Protein AF-A0AAD7JSH1-F1 (afdb_monomer)

InterPro domains:
  IPR029058 Alpha/Beta hydrolase fold [G3DSA:3.40.50.1820] (1-150)
  IPR029058 Alpha/Beta hydrolase fold [SSF53474] (32-133)

Radius of gyration: 17.48 Å; Cα contacts (8 Å, |Δi|>4): 237; chains: 1; bounding box: 40×37×47 Å

Secondary structure (DSSP, 8-state):
-TTGGGGT-TT---HHHHHHHHHTTSS-HHHHHHHSTT--HHHHHHHHHIIIIIIHHHHTT--------SSTT--S-TTTTHHHHHT-S-TTT--HHHHHHHHHHHHHHHHHHH-TTS-SSTT-PPP-TT--SS-EEEESGGG--STTTSEEEE---TTHHHH--PPP-

Sequence (169 aa):
MQNDGTAFAVGITNLSAFLTATFDGLVTATEVHLLYPGLNDSTIITEIIKDFLFLCPAELWSGGHERLLLFPGAGAWHSSELFEVFGTFNRSTATAAEATLSGTMQTLIANFIKDPMAEPVPNWPKYVLGNTTTTLVMLAYSGNVVASNVVQAVESDPITLLVKVSPPS

Mean predicted aligned error: 10.98 Å

Structure (mmCIF, N/CA/C/O backbone):
data_AF-A0AAD7JSH1-F1
#
_entry.id   AF-A0AAD7JSH1-F1
#
loop_
_atom_site.group_PDB
_atom_site.id
_atom_site.type_symbol
_atom_site.label_atom_id
_atom_site.label_alt_id
_atom_site.label_comp_id
_atom_site.label_asym_id
_atom_site.label_entity_id
_atom_site.label_seq_id
_atom_site.pdbx_PDB_ins_code
_atom_site.Cartn_x
_atom_site.Cartn_y
_atom_site.Cartn_z
_atom_site.occupancy
_atom_site.B_iso_or_equiv
_atom_site.auth_seq_id
_atom_site.auth_comp_id
_atom_site.auth_asym_id
_atom_site.auth_atom_id
_atom_site.pdbx_PDB_model_num
ATOM 1 N N . MET A 1 1 ? 1.546 0.674 1.088 1.00 56.41 1 MET A N 1
ATOM 2 C CA . MET A 1 1 ? 0.518 -0.179 0.455 1.00 56.41 1 MET A CA 1
ATOM 3 C C . MET A 1 1 ? -0.817 0.312 0.996 1.00 56.41 1 MET A C 1
ATOM 5 O O . MET A 1 1 ? -0.848 0.726 2.149 1.00 56.41 1 MET A O 1
ATOM 9 N N . GLN A 1 2 ? -1.879 0.410 0.191 1.00 62.28 2 GLN A N 1
ATOM 10 C CA . GLN A 1 2 ? -3.054 1.200 0.612 1.00 62.28 2 GLN A CA 1
ATOM 11 C C . GLN A 1 2 ? -3.968 0.507 1.635 1.00 62.28 2 GLN A C 1
ATOM 13 O O . GLN A 1 2 ? -4.678 1.205 2.351 1.00 62.28 2 GLN A O 1
ATOM 18 N N . ASN A 1 3 ? -3.980 -0.829 1.726 1.00 68.50 3 ASN A N 1
ATOM 19 C CA . ASN A 1 3 ? -4.974 -1.556 2.526 1.00 68.50 3 ASN A CA 1
ATOM 20 C C . ASN A 1 3 ? -4.370 -2.694 3.375 1.00 68.50 3 ASN A C 1
ATOM 22 O O . ASN A 1 3 ? -5.021 -3.719 3.582 1.00 68.50 3 ASN A O 1
ATOM 26 N N . ASP A 1 4 ? -3.144 -2.530 3.887 1.00 70.81 4 ASP A N 1
ATOM 27 C CA . ASP A 1 4 ? -2.401 -3.592 4.592 1.00 70.81 4 ASP A CA 1
ATOM 28 C C . ASP A 1 4 ? -3.159 -4.250 5.753 1.00 70.81 4 ASP A C 1
ATOM 30 O O . ASP A 1 4 ? -3.096 -5.467 5.919 1.00 70.81 4 ASP A O 1
ATOM 34 N N . GLY A 1 5 ? -3.931 -3.479 6.524 1.00 78.62 5 GLY A N 1
ATOM 35 C CA . GLY A 1 5 ? -4.692 -4.003 7.660 1.00 78.62 5 GLY A CA 1
ATOM 36 C C . GLY A 1 5 ? -5.880 -4.903 7.298 1.00 78.62 5 GLY A C 1
ATOM 37 O O . GLY A 1 5 ? -6.372 -5.633 8.158 1.00 78.62 5 GLY A O 1
ATOM 38 N N . THR A 1 6 ? -6.342 -4.909 6.041 1.00 81.19 6 THR A N 1
ATOM 39 C CA . THR A 1 6 ? -7.557 -5.648 5.631 1.00 81.19 6 THR A CA 1
ATOM 40 C C . THR A 1 6 ? -7.452 -7.157 5.815 1.00 81.19 6 THR A C 1
ATOM 42 O O . THR A 1 6 ? -8.420 -7.783 6.243 1.00 81.19 6 THR A O 1
ATOM 45 N N . ALA A 1 7 ? -6.281 -7.746 5.556 1.00 81.25 7 ALA A N 1
ATOM 46 C CA . ALA A 1 7 ? -6.051 -9.181 5.722 1.00 81.25 7 ALA A CA 1
ATOM 47 C C . ALA A 1 7 ? -6.089 -9.630 7.198 1.00 81.25 7 ALA A C 1
ATOM 49 O O . ALA A 1 7 ? -6.372 -10.791 7.482 1.00 81.25 7 ALA A O 1
ATOM 50 N N . PHE A 1 8 ? -5.838 -8.707 8.132 1.00 85.12 8 PHE A N 1
ATOM 51 C CA . PHE A 1 8 ? -5.728 -8.975 9.569 1.00 85.12 8 PHE A CA 1
ATOM 52 C C . PHE A 1 8 ? -6.993 -8.594 10.356 1.00 85.12 8 PHE A C 1
ATOM 54 O O . PHE A 1 8 ? -7.195 -9.085 11.462 1.00 85.12 8 PHE A O 1
ATOM 61 N N . ALA A 1 9 ? -7.867 -7.761 9.782 1.00 87.19 9 ALA A N 1
ATOM 62 C CA . ALA A 1 9 ? -9.134 -7.341 10.385 1.00 87.19 9 ALA A CA 1
ATOM 63 C C . ALA A 1 9 ? -10.333 -8.254 10.049 1.00 87.19 9 ALA A C 1
ATOM 65 O O . ALA A 1 9 ? -11.467 -7.941 10.416 1.00 87.19 9 ALA A O 1
ATOM 66 N N . VAL A 1 10 ? -10.129 -9.355 9.316 1.00 84.94 10 VAL A N 1
ATOM 67 C CA . VAL A 1 10 ? -11.219 -10.213 8.818 1.00 84.94 10 VAL A CA 1
ATOM 68 C C . VAL A 1 10 ? -12.085 -10.730 9.975 1.00 84.94 10 VAL A C 1
ATOM 70 O O . VAL A 1 10 ? -11.634 -11.499 10.819 1.00 84.94 10 VAL A O 1
ATOM 73 N N . GLY A 1 11 ? -13.356 -10.318 9.994 1.00 87.88 11 GLY A N 1
ATOM 74 C CA . GLY A 1 11 ? -14.327 -10.693 11.028 1.00 87.88 11 GLY A CA 1
ATOM 75 C C . GLY A 1 11 ? -14.259 -9.875 12.326 1.00 87.88 11 GLY A C 1
ATOM 76 O O . GLY A 1 11 ? -15.055 -10.132 13.228 1.00 87.88 11 GLY A O 1
ATOM 77 N N . ILE A 1 12 ? -13.365 -8.886 12.433 1.00 90.75 12 ILE A N 1
ATOM 78 C CA . ILE A 1 12 ? -13.256 -8.006 13.603 1.00 90.75 12 ILE A CA 1
ATOM 79 C C . ILE A 1 12 ? -14.092 -6.742 13.362 1.00 90.75 12 ILE A C 1
ATOM 81 O O . ILE A 1 12 ? -13.783 -5.943 12.483 1.00 90.75 12 ILE A O 1
ATOM 85 N N . THR A 1 13 ? -15.160 -6.552 14.144 1.00 93.56 13 THR A N 1
ATOM 86 C CA . THR A 1 13 ? -16.133 -5.459 13.924 1.00 93.56 13 THR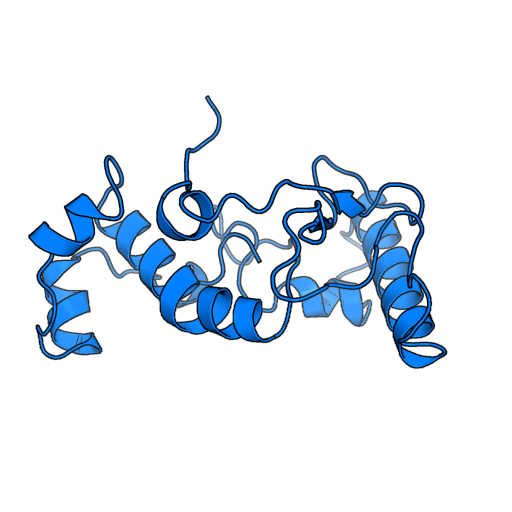 A CA 1
ATOM 87 C C . THR A 1 13 ? -16.400 -4.578 15.147 1.00 93.56 13 THR A C 1
ATOM 89 O O . THR A 1 13 ? -17.257 -3.702 15.083 1.00 93.56 13 THR A O 1
ATOM 92 N N . ASN A 1 14 ? -15.728 -4.823 16.276 1.00 95.25 14 ASN A N 1
ATOM 93 C CA . ASN A 1 14 ? -15.921 -4.097 17.535 1.00 95.25 14 ASN A CA 1
ATOM 94 C C . ASN A 1 14 ? -14.605 -3.423 17.933 1.00 95.25 14 ASN A C 1
ATOM 96 O O . ASN A 1 14 ? -13.668 -4.104 18.361 1.00 95.25 14 ASN A O 1
ATOM 100 N N . LEU A 1 15 ? -14.543 -2.096 17.783 1.00 93.75 15 LEU A N 1
ATOM 101 C CA . LEU A 1 15 ? -13.312 -1.336 17.989 1.00 93.75 15 LEU A CA 1
ATOM 102 C C . LEU A 1 15 ? -12.843 -1.392 19.448 1.00 93.75 15 LEU A C 1
ATOM 104 O O . LEU A 1 15 ? -11.670 -1.648 19.701 1.00 93.75 15 LEU A O 1
ATOM 108 N N . SER A 1 16 ? -13.751 -1.234 20.414 1.00 94.81 16 SER A N 1
ATOM 109 C CA . SER A 1 16 ? -13.410 -1.301 21.843 1.00 94.81 16 SER A CA 1
ATOM 110 C C . SER A 1 16 ? -12.791 -2.648 22.227 1.00 94.81 16 SER A C 1
ATOM 112 O O . SER A 1 16 ? -11.757 -2.682 22.888 1.00 94.81 16 SER A O 1
ATOM 114 N N . ALA A 1 17 ? -13.380 -3.761 21.776 1.00 94.31 17 ALA A N 1
ATOM 115 C CA . ALA A 1 17 ? -12.861 -5.099 22.058 1.00 94.31 17 ALA A CA 1
ATOM 116 C C . ALA A 1 17 ? -11.488 -5.337 21.405 1.00 94.31 17 ALA A C 1
ATOM 118 O O . ALA A 1 17 ? -10.601 -5.912 22.038 1.00 94.31 17 ALA A O 1
ATOM 119 N N . PHE A 1 18 ? -11.294 -4.858 20.171 1.00 94.06 18 PHE A N 1
ATOM 120 C CA . PHE A 1 18 ? -10.006 -4.909 19.479 1.00 94.06 18 PHE A CA 1
ATOM 121 C C . PHE A 1 18 ? -8.919 -4.115 20.221 1.00 94.06 18 PHE A C 1
ATOM 123 O O . PHE A 1 18 ? -7.825 -4.638 20.440 1.00 94.06 18 PHE A O 1
ATOM 130 N N . LEU A 1 19 ? -9.225 -2.890 20.663 1.00 92.88 19 LEU A N 1
ATOM 131 C CA . LEU A 1 19 ? -8.281 -2.034 21.389 1.00 92.88 19 LEU A CA 1
ATOM 132 C C . LEU A 1 19 ? -7.908 -2.612 22.761 1.00 92.88 19 LEU A C 1
ATOM 134 O O . LEU A 1 19 ? -6.733 -2.601 23.125 1.00 92.88 19 LEU A O 1
ATOM 138 N N . THR A 1 20 ? -8.868 -3.178 23.501 1.00 93.88 20 THR A N 1
ATOM 139 C CA . THR A 1 20 ? -8.576 -3.880 24.762 1.00 93.88 20 THR A CA 1
ATOM 140 C C . THR A 1 20 ? -7.701 -5.114 24.536 1.00 93.88 20 THR A C 1
ATOM 142 O O . THR A 1 20 ? -6.733 -5.302 25.262 1.00 93.88 20 THR A O 1
ATOM 145 N N . ALA A 1 21 ? -7.991 -5.937 23.524 1.00 91.75 21 ALA A N 1
ATOM 146 C CA . AL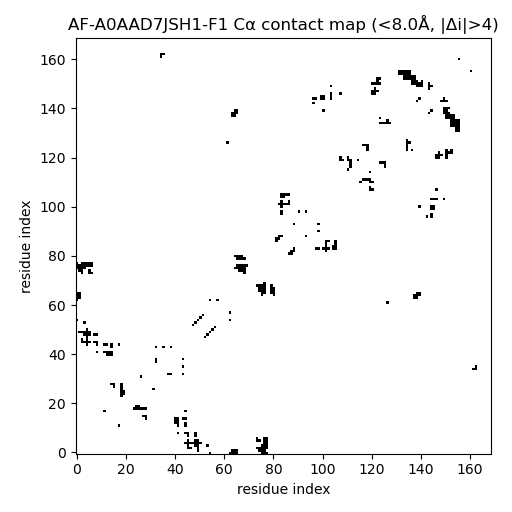A A 1 21 ? -7.222 -7.157 23.265 1.00 91.75 21 ALA A CA 1
ATOM 147 C C . ALA A 1 21 ? -5.803 -6.897 22.721 1.00 91.75 21 ALA A C 1
ATOM 149 O O . ALA A 1 21 ? -4.903 -7.696 22.971 1.00 91.75 21 ALA A O 1
ATOM 150 N N . THR A 1 22 ? -5.607 -5.806 21.973 1.00 89.19 22 THR A N 1
ATOM 151 C CA . THR A 1 22 ? -4.349 -5.519 21.253 1.00 89.19 22 THR A CA 1
ATOM 152 C C . THR A 1 22 ? -3.437 -4.554 22.010 1.00 89.19 22 THR A C 1
ATOM 154 O O . THR A 1 22 ? -2.218 -4.699 21.967 1.00 89.19 22 THR A O 1
ATOM 157 N N . PHE A 1 23 ? -4.015 -3.577 22.717 1.00 89.31 23 PHE A N 1
ATOM 158 C CA . PHE A 1 23 ? -3.291 -2.484 23.375 1.00 89.31 23 PHE A CA 1
ATOM 159 C C . PHE A 1 23 ? -3.612 -2.369 24.875 1.00 89.31 23 PHE A C 1
ATOM 161 O O . PHE A 1 23 ? -3.404 -1.309 25.456 1.00 89.31 23 PHE A O 1
ATOM 168 N N . ASP A 1 24 ? -4.164 -3.419 25.495 1.00 89.81 24 ASP A N 1
ATOM 169 C CA . ASP A 1 24 ? -4.540 -3.478 26.924 1.00 89.81 24 ASP A CA 1
ATOM 170 C C . ASP A 1 24 ? -5.428 -2.302 27.393 1.00 89.81 24 ASP A C 1
ATOM 172 O O . ASP A 1 24 ? -5.402 -1.869 28.542 1.00 89.81 24 ASP A O 1
ATOM 176 N N . GLY A 1 25 ? -6.211 -1.728 26.471 1.00 83.75 25 GLY A N 1
ATOM 177 C CA . GLY A 1 25 ? -7.073 -0.577 26.750 1.00 83.75 25 GLY A CA 1
ATOM 178 C C . GLY A 1 25 ? -6.337 0.751 26.971 1.00 83.75 25 GLY A C 1
ATOM 179 O O . GLY A 1 25 ? -6.965 1.698 27.439 1.00 83.75 25 GLY A O 1
ATOM 180 N N . LEU A 1 26 ? -5.050 0.852 26.604 1.00 86.06 26 LEU A N 1
ATOM 181 C CA . LEU A 1 26 ? -4.257 2.094 26.666 1.00 86.06 26 LEU A CA 1
ATOM 182 C C . LEU A 1 26 ? -4.853 3.257 25.853 1.00 86.06 26 LEU A C 1
ATOM 184 O O . LEU A 1 26 ? -4.517 4.409 26.112 1.00 86.06 26 LEU A O 1
ATOM 188 N N . VAL A 1 27 ? -5.709 2.957 24.872 1.00 88.12 27 VAL A N 1
ATOM 189 C CA . VAL A 1 27 ? -6.453 3.931 24.065 1.00 88.12 27 VAL A CA 1
ATOM 190 C C . VAL A 1 27 ? -7.905 3.469 23.953 1.00 88.12 27 VAL A C 1
ATOM 192 O O . VAL A 1 27 ? -8.174 2.284 23.732 1.00 88.12 27 VAL A O 1
ATOM 195 N N . THR A 1 28 ? -8.852 4.393 24.094 1.00 91.12 28 THR A N 1
ATOM 196 C CA . THR A 1 28 ? -10.289 4.115 23.976 1.00 91.12 28 THR A CA 1
ATOM 197 C C . THR A 1 28 ? -10.795 4.265 22.541 1.00 91.12 28 THR A C 1
ATOM 199 O O . THR A 1 28 ? -10.259 5.031 21.740 1.00 91.12 28 THR A O 1
ATOM 202 N N . ALA A 1 29 ? -11.903 3.589 22.217 1.00 89.94 29 ALA A N 1
ATOM 203 C CA . ALA A 1 29 ? -12.566 3.747 20.920 1.00 89.94 29 ALA A CA 1
ATOM 204 C C . ALA A 1 29 ? -12.971 5.208 20.642 1.00 89.94 29 ALA A C 1
ATOM 206 O O . ALA A 1 29 ? -12.885 5.656 19.504 1.00 89.94 29 ALA A O 1
ATOM 207 N N . THR A 1 30 ? -13.352 5.969 21.674 1.00 91.19 30 THR A N 1
ATOM 208 C CA . THR A 1 30 ? -13.689 7.397 21.558 1.00 91.19 30 THR A CA 1
ATOM 209 C C . THR A 1 30 ? -12.496 8.231 21.095 1.00 91.19 30 THR A C 1
ATOM 211 O O . THR A 1 30 ? -12.654 9.069 20.214 1.00 91.19 30 THR A O 1
ATOM 214 N N . GLU A 1 31 ? -11.306 8.002 21.655 1.00 87.56 31 GLU A N 1
ATOM 215 C CA . GLU A 1 31 ? -10.084 8.722 21.268 1.00 87.56 31 GLU A CA 1
ATOM 216 C C . GLU A 1 31 ? -9.659 8.367 19.841 1.00 87.56 31 GLU A C 1
ATOM 218 O O . GLU A 1 31 ? -9.315 9.251 19.060 1.00 87.56 31 GLU A O 1
ATOM 223 N N . VAL A 1 32 ? -9.766 7.092 19.461 1.00 87.50 32 VAL A N 1
ATOM 224 C CA . VAL A 1 32 ? -9.491 6.639 18.091 1.00 87.50 32 VAL A CA 1
ATOM 225 C C . VAL A 1 32 ? -10.475 7.238 17.078 1.00 87.50 32 VAL A C 1
ATOM 227 O O . VAL A 1 32 ? -10.054 7.669 16.006 1.00 87.50 32 VAL A O 1
ATOM 230 N N . HIS A 1 33 ? -11.770 7.326 17.399 1.00 88.75 33 HIS A N 1
ATOM 231 C CA . HIS A 1 33 ? -12.777 7.953 16.523 1.00 88.75 33 HIS A CA 1
ATOM 232 C C . HIS A 1 33 ? -12.493 9.442 16.241 1.00 88.75 33 HIS A C 1
ATOM 234 O O . HIS A 1 33 ? -12.932 9.960 15.215 1.00 88.75 33 HIS A O 1
ATOM 240 N N . LEU A 1 34 ? -11.727 10.131 17.100 1.00 86.12 34 LEU A N 1
ATOM 241 C CA . LEU A 1 34 ? -11.251 11.498 16.835 1.00 86.12 34 LEU A CA 1
ATOM 242 C C . LEU A 1 34 ? -10.094 11.547 15.822 1.00 86.12 34 LEU A C 1
ATOM 244 O O . LEU A 1 34 ? -9.930 12.564 15.151 1.00 86.12 34 LEU A O 1
ATOM 248 N N . LEU A 1 35 ? -9.307 10.472 15.708 1.00 82.38 35 LEU A N 1
ATOM 249 C CA . LEU A 1 35 ? -8.209 10.340 14.741 1.00 82.38 35 LEU A CA 1
ATOM 250 C C . LEU A 1 35 ? -8.710 9.891 13.359 1.00 82.38 35 LEU A C 1
ATOM 252 O O . LEU A 1 35 ? -8.177 10.328 12.343 1.00 82.38 35 LEU A O 1
ATOM 256 N N . TYR A 1 36 ? -9.774 9.081 13.320 1.00 82.88 36 TYR A N 1
ATOM 257 C CA . TYR A 1 36 ? -10.369 8.528 12.095 1.00 82.88 36 TYR A CA 1
ATOM 258 C C . TYR A 1 36 ? -11.818 9.017 11.867 1.00 82.88 36 TYR A C 1
ATOM 260 O O . TYR A 1 36 ? -12.759 8.214 11.865 1.00 82.88 36 TYR A O 1
ATOM 268 N N . PRO A 1 37 ? -12.041 10.335 11.695 1.00 85.31 37 PRO A N 1
ATOM 269 C CA . PRO A 1 37 ? -13.376 10.925 11.708 1.00 85.31 37 PRO A CA 1
ATOM 270 C C . PRO A 1 37 ? -14.261 10.429 10.556 1.00 85.31 37 PRO A C 1
ATOM 272 O O . PRO A 1 37 ? -13.892 10.484 9.385 1.00 85.31 37 PRO A O 1
ATOM 275 N N . GLY A 1 38 ? -15.482 10.007 10.893 1.00 85.88 38 GLY A N 1
ATOM 276 C CA . GLY A 1 38 ? -16.507 9.598 9.924 1.00 85.88 38 GLY A CA 1
ATOM 277 C C . GLY A 1 38 ? -16.382 8.161 9.403 1.00 85.88 38 GLY A C 1
ATOM 278 O O . GLY A 1 38 ? -17.233 7.732 8.623 1.00 85.88 38 GLY A O 1
ATOM 279 N N . LEU A 1 39 ? -15.371 7.406 9.841 1.00 87.75 39 LEU A N 1
ATOM 280 C CA . LEU A 1 39 ? -15.238 5.983 9.533 1.00 87.75 39 LEU A CA 1
ATOM 281 C C . LEU A 1 39 ? -16.029 5.124 10.538 1.00 87.75 39 LEU A C 1
ATOM 283 O O . LEU A 1 39 ? -16.314 5.535 11.661 1.00 87.75 39 LEU A O 1
ATOM 287 N N . ASN A 1 40 ? -16.414 3.913 10.128 1.00 92.00 40 ASN A N 1
ATOM 288 C CA . ASN A 1 40 ? -17.038 2.934 11.025 1.00 92.00 40 ASN A CA 1
ATOM 289 C C . ASN A 1 40 ? -15.968 2.066 11.708 1.00 92.00 40 ASN A C 1
ATOM 291 O O . ASN A 1 40 ? -14.884 1.889 11.158 1.00 92.00 40 ASN A O 1
ATOM 295 N N . ASP A 1 41 ? -16.298 1.463 12.854 1.00 93.38 41 ASP A N 1
ATOM 296 C CA . ASP A 1 41 ? -15.395 0.612 13.646 1.00 93.38 41 ASP A CA 1
ATOM 297 C C . ASP A 1 41 ? -14.601 -0.413 12.820 1.00 93.38 41 ASP A C 1
ATOM 299 O O . ASP A 1 41 ? -13.405 -0.574 13.038 1.00 93.38 41 ASP A O 1
ATOM 303 N N . SER A 1 42 ? -15.235 -1.092 11.857 1.00 89.38 42 SER A N 1
ATOM 304 C CA . SER A 1 42 ? -14.568 -2.131 11.053 1.00 89.38 42 SER A CA 1
ATOM 305 C C . SER A 1 42 ? -13.522 -1.530 10.109 1.00 89.38 42 SER A C 1
ATOM 307 O O . SER A 1 42 ? -12.429 -2.075 9.971 1.00 89.38 42 SER A O 1
ATOM 309 N N . THR A 1 43 ? -13.823 -0.375 9.507 1.00 87.81 43 THR A N 1
ATOM 310 C CA . THR A 1 43 ? -12.852 0.391 8.713 1.00 87.81 43 THR A CA 1
ATOM 311 C C . THR A 1 43 ? -11.740 0.953 9.602 1.00 87.81 43 THR A C 1
ATOM 313 O O . THR A 1 43 ? -10.568 0.824 9.267 1.00 87.81 43 THR A O 1
ATOM 316 N N . ILE A 1 44 ? -12.069 1.496 10.775 1.00 89.69 44 ILE A N 1
ATOM 317 C CA . ILE A 1 44 ? -11.074 2.020 11.722 1.00 89.69 44 ILE A CA 1
ATOM 318 C C . ILE A 1 44 ? -10.097 0.923 12.167 1.00 89.69 44 ILE A C 1
ATOM 320 O O . ILE A 1 44 ? -8.897 1.171 12.214 1.00 89.69 44 ILE A O 1
ATOM 324 N N . ILE A 1 45 ? -10.563 -0.305 12.419 1.00 89.81 45 ILE A N 1
ATOM 325 C CA . ILE A 1 45 ? -9.677 -1.443 12.725 1.00 89.81 45 ILE A CA 1
ATOM 326 C C . ILE A 1 45 ? -8.722 -1.727 11.551 1.00 89.81 45 ILE A C 1
ATOM 328 O O . ILE A 1 45 ? -7.529 -1.931 11.781 1.00 89.81 45 ILE A O 1
ATOM 332 N N . THR A 1 46 ? -9.201 -1.696 10.297 1.00 85.50 46 THR A N 1
ATOM 333 C CA . THR A 1 46 ? -8.309 -1.858 9.132 1.00 85.50 46 THR A CA 1
ATOM 334 C C . THR A 1 46 ? -7.283 -0.735 9.016 1.00 85.50 46 THR A C 1
ATOM 336 O O . THR A 1 46 ? -6.132 -1.020 8.688 1.00 85.50 46 THR A O 1
ATOM 339 N N . GLU A 1 47 ? -7.660 0.507 9.329 1.00 82.06 47 GLU A N 1
ATOM 340 C CA . GLU A 1 47 ? -6.740 1.644 9.287 1.00 82.06 47 GLU A CA 1
ATOM 341 C C . GLU A 1 47 ? -5.712 1.599 10.423 1.00 82.06 47 GLU A C 1
ATOM 343 O O . GLU A 1 47 ? -4.528 1.735 10.142 1.00 82.06 47 GLU A O 1
ATOM 348 N N . ILE A 1 48 ? -6.101 1.274 11.665 1.00 86.00 48 ILE A N 1
ATOM 349 C CA . ILE A 1 48 ? -5.149 1.101 12.780 1.00 86.00 48 ILE A CA 1
ATOM 350 C C . ILE A 1 48 ? -4.100 0.044 12.443 1.00 86.00 48 ILE A C 1
ATOM 352 O O . ILE A 1 48 ? -2.914 0.274 12.663 1.00 86.00 48 ILE A O 1
ATOM 356 N N . ILE A 1 49 ? -4.509 -1.124 11.934 1.00 84.19 49 ILE A N 1
ATOM 357 C CA . ILE A 1 49 ? -3.543 -2.183 11.617 1.00 84.19 49 ILE A CA 1
ATOM 358 C C . ILE A 1 49 ? -2.646 -1.741 10.454 1.00 84.19 49 ILE A C 1
ATOM 360 O O 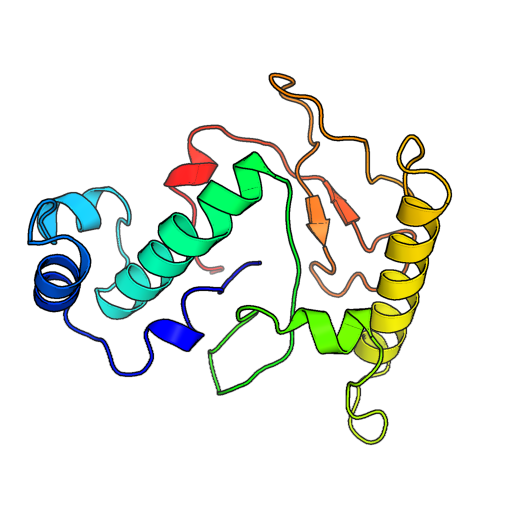. ILE A 1 49 ? -1.436 -1.952 10.514 1.00 84.19 49 ILE A O 1
ATOM 364 N N . LYS A 1 50 ? -3.208 -1.092 9.425 1.00 80.88 50 LYS A N 1
ATOM 365 C CA . LYS A 1 50 ? -2.436 -0.527 8.311 1.00 80.88 50 LYS A CA 1
ATOM 366 C C . LYS A 1 50 ? -1.410 0.491 8.823 1.00 80.88 50 LYS A C 1
ATOM 368 O O . LYS A 1 50 ? -0.235 0.328 8.525 1.00 80.88 50 LYS A O 1
ATOM 373 N N . ASP A 1 51 ? -1.818 1.479 9.615 1.00 72.38 51 ASP A N 1
ATOM 374 C CA . ASP A 1 51 ? -0.963 2.562 10.116 1.00 72.38 51 ASP A CA 1
ATOM 375 C C . ASP A 1 51 ? 0.075 2.060 11.130 1.00 72.38 51 ASP A C 1
ATOM 377 O O . ASP A 1 51 ? 1.277 2.223 10.927 1.00 72.38 51 ASP A O 1
ATOM 381 N N . PHE A 1 52 ? -0.361 1.404 12.207 1.00 75.56 52 PHE A N 1
ATOM 382 C CA . PHE A 1 52 ? 0.507 1.043 13.330 1.00 75.56 52 PHE A CA 1
ATOM 383 C C . PHE A 1 52 ? 1.487 -0.094 13.012 1.00 75.56 52 PHE A C 1
ATOM 385 O O . PHE A 1 52 ? 2.639 -0.041 13.442 1.00 75.56 52 PHE A O 1
ATOM 392 N N . LEU A 1 53 ? 1.045 -1.133 12.290 1.00 72.81 53 LEU A N 1
ATOM 393 C CA . LEU A 1 53 ? 1.853 -2.339 12.069 1.00 72.81 53 LEU A CA 1
ATOM 394 C C . LEU A 1 53 ? 2.705 -2.266 10.796 1.00 72.81 53 LEU A C 1
ATOM 396 O O . LEU A 1 53 ? 3.781 -2.863 10.761 1.00 72.81 53 LEU A O 1
ATOM 400 N N . PHE A 1 54 ? 2.245 -1.543 9.769 1.00 71.56 54 PHE A N 1
ATOM 401 C CA . PHE A 1 54 ? 2.885 -1.540 8.453 1.00 71.56 54 PHE A CA 1
ATOM 402 C C . PHE A 1 54 ? 3.312 -0.155 7.987 1.00 71.56 54 PHE A C 1
ATOM 404 O O . PHE A 1 54 ? 4.496 0.034 7.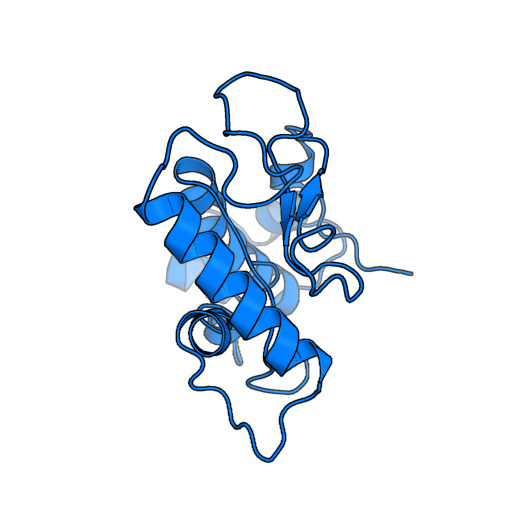744 1.00 71.56 54 PHE A O 1
ATOM 411 N N . LEU A 1 55 ? 2.398 0.808 7.862 1.00 67.56 55 LEU A N 1
ATOM 412 C CA . LEU A 1 55 ? 2.654 2.067 7.168 1.00 67.56 55 LEU A CA 1
ATOM 413 C C . LEU A 1 55 ? 3.565 3.003 7.964 1.00 67.56 55 LEU A C 1
ATOM 415 O O . LEU A 1 55 ? 4.607 3.358 7.436 1.00 67.56 55 LEU A O 1
ATOM 419 N N . CYS A 1 56 ? 3.273 3.332 9.224 1.00 63.31 56 CYS A N 1
ATOM 420 C CA . CYS A 1 56 ? 4.147 4.205 10.019 1.00 63.31 56 CYS A CA 1
ATOM 421 C C . CYS A 1 56 ? 5.552 3.592 10.233 1.00 63.31 56 CYS A C 1
ATOM 423 O O . CYS A 1 56 ? 6.545 4.312 10.092 1.00 63.31 56 CYS A O 1
ATOM 425 N N . PRO A 1 57 ? 5.700 2.271 10.495 1.00 59.22 57 PRO A N 1
ATOM 426 C CA . PRO A 1 57 ? 7.002 1.614 10.433 1.00 59.22 57 PRO A CA 1
ATOM 427 C C . PRO A 1 57 ? 7.631 1.650 9.034 1.00 59.22 57 PRO A C 1
ATOM 429 O O . PRO A 1 57 ? 8.820 1.912 8.926 1.00 59.22 57 PRO A O 1
ATOM 432 N N . ALA A 1 58 ? 6.882 1.424 7.954 1.00 54.59 58 ALA A N 1
ATOM 433 C CA . ALA A 1 58 ? 7.425 1.460 6.596 1.00 54.59 58 ALA A CA 1
ATOM 434 C C . ALA A 1 58 ? 7.766 2.880 6.130 1.00 54.59 58 ALA A C 1
ATOM 436 O O . ALA A 1 58 ? 8.675 3.028 5.336 1.00 54.59 58 ALA A O 1
ATOM 437 N N . GLU A 1 59 ? 7.134 3.939 6.625 1.00 46.16 59 GLU A N 1
ATOM 438 C CA . GLU A 1 59 ? 7.477 5.330 6.300 1.00 46.16 59 GLU A CA 1
ATOM 439 C C . GLU A 1 59 ? 8.769 5.780 6.988 1.00 46.16 59 GLU A C 1
ATOM 441 O O . GLU A 1 59 ? 9.517 6.579 6.425 1.00 46.16 59 GLU A O 1
ATOM 446 N N . LEU A 1 60 ? 9.119 5.163 8.123 1.00 47.75 60 LEU A N 1
ATOM 447 C CA . LEU A 1 60 ? 10.473 5.216 8.682 1.00 47.75 60 LEU A CA 1
ATOM 448 C C . LEU A 1 60 ? 11.523 4.558 7.748 1.00 47.75 60 LEU A C 1
ATOM 450 O O . LEU A 1 60 ? 12.717 4.809 7.912 1.00 47.75 60 LEU A O 1
ATOM 454 N N . TRP A 1 61 ? 11.096 3.753 6.758 1.00 34.72 61 TRP A N 1
ATOM 455 C CA . TRP A 1 61 ? 11.951 2.929 5.883 1.00 34.72 61 TRP A CA 1
ATOM 456 C C . TRP A 1 61 ? 11.600 2.947 4.361 1.00 34.72 61 TRP A C 1
ATOM 458 O O . TRP A 1 61 ? 12.185 2.169 3.609 1.00 34.72 61 TRP A O 1
ATOM 468 N N . SER A 1 62 ? 10.744 3.869 3.881 1.00 35.19 62 SER A N 1
ATOM 469 C CA . SER A 1 62 ? 10.131 4.007 2.525 1.00 35.19 62 SER A CA 1
ATOM 470 C C . SER A 1 62 ? 9.068 2.966 2.052 1.00 35.19 62 SER A C 1
ATOM 472 O O . SER A 1 62 ? 9.160 1.776 2.336 1.00 35.19 62 SER A O 1
ATOM 474 N N . GLY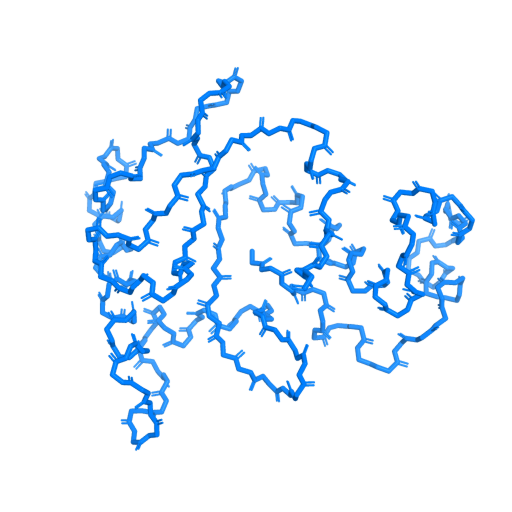 A 1 63 ? 8.059 3.407 1.268 1.00 33.88 63 GLY A N 1
ATOM 475 C CA . GLY A 1 63 ? 6.967 2.581 0.684 1.00 33.88 63 GLY A CA 1
ATOM 476 C C . GLY A 1 63 ? 6.414 3.140 -0.652 1.00 33.88 63 GLY A C 1
ATOM 477 O O . GLY A 1 63 ? 6.891 4.176 -1.101 1.00 33.88 63 GLY A O 1
ATOM 478 N N . GLY A 1 64 ? 5.435 2.543 -1.363 1.00 42.00 64 GLY A N 1
ATOM 479 C CA . GLY A 1 64 ? 4.698 1.270 -1.197 1.00 42.00 64 GLY A CA 1
ATOM 480 C C . GLY A 1 64 ? 3.717 0.992 -2.377 1.00 42.00 64 GLY A C 1
ATOM 481 O O . GLY A 1 64 ? 3.476 1.886 -3.180 1.00 42.00 64 GLY A O 1
ATOM 482 N N . HIS A 1 65 ? 3.140 -0.222 -2.488 1.00 42.00 65 HIS A N 1
ATOM 483 C CA . HIS A 1 65 ? 2.525 -0.747 -3.740 1.00 42.00 65 HIS A CA 1
ATOM 484 C C . HIS A 1 65 ? 1.033 -1.172 -3.698 1.00 42.00 65 HIS A C 1
ATOM 486 O O . HIS A 1 65 ? 0.365 -1.089 -2.665 1.00 42.00 65 HIS A O 1
ATOM 492 N N . GLU A 1 66 ? 0.569 -1.629 -4.871 1.00 49.75 66 GLU A N 1
ATOM 493 C CA . GLU A 1 66 ? -0.756 -2.094 -5.314 1.00 49.75 66 GLU A CA 1
ATOM 494 C C . GLU A 1 66 ? -0.573 -3.195 -6.401 1.00 49.75 66 GLU A C 1
ATOM 496 O O . GLU A 1 66 ? 0.458 -3.172 -7.070 1.00 49.75 66 GLU A O 1
ATOM 501 N N . ARG A 1 67 ? -1.486 -4.141 -6.712 1.00 48.69 67 ARG A N 1
ATOM 502 C CA . ARG A 1 67 ? -2.719 -4.649 -6.052 1.00 48.69 67 ARG A CA 1
ATOM 503 C C . ARG A 1 67 ? -3.181 -5.972 -6.725 1.00 48.69 67 ARG A C 1
ATOM 505 O O . ARG A 1 67 ? -3.424 -5.981 -7.926 1.00 48.69 67 ARG A O 1
ATOM 512 N N . LEU A 1 68 ? -3.459 -7.025 -5.947 1.00 46.97 68 LEU A N 1
ATOM 513 C CA . LEU A 1 68 ? -4.265 -8.219 -6.321 1.00 46.97 68 LEU A CA 1
ATOM 514 C C . LEU A 1 68 ? -5.378 -8.410 -5.268 1.00 46.97 68 LEU A C 1
ATOM 516 O O . LEU A 1 68 ? -5.212 -7.934 -4.154 1.00 46.97 68 LEU A O 1
ATOM 520 N N . LEU A 1 69 ? -6.499 -9.095 -5.545 1.00 51.12 69 LEU A N 1
ATOM 521 C CA . LEU A 1 69 ? -7.600 -9.261 -4.566 1.00 51.12 69 LEU A CA 1
ATOM 522 C C . LEU A 1 69 ? -7.650 -10.668 -3.946 1.00 51.12 69 LEU A C 1
ATOM 524 O O . LEU A 1 69 ? -7.945 -11.635 -4.643 1.00 51.12 69 LEU A O 1
ATOM 528 N N . LEU A 1 70 ? -7.448 -10.769 -2.625 1.00 57.62 70 LEU A N 1
ATOM 529 C CA . LEU A 1 70 ? -7.631 -12.015 -1.859 1.00 57.62 70 LEU A CA 1
ATOM 530 C C . LEU A 1 70 ? -9.116 -12.351 -1.622 1.00 57.62 70 LEU A C 1
ATOM 532 O O . LEU A 1 70 ? -9.514 -13.512 -1.654 1.00 57.62 70 LEU A O 1
ATOM 536 N N . PHE A 1 71 ? -9.937 -11.325 -1.396 1.00 56.16 71 PHE A N 1
ATOM 537 C CA . PHE A 1 71 ? -11.393 -11.407 -1.259 1.00 56.16 71 PHE A CA 1
ATOM 538 C C . PHE A 1 71 ? -12.043 -10.097 -1.751 1.00 56.16 71 PHE A C 1
ATOM 540 O O . PHE A 1 71 ? -11.351 -9.077 -1.863 1.00 56.16 71 PHE A O 1
ATOM 547 N N . PRO A 1 72 ? -13.354 -10.078 -2.071 1.00 63.59 72 PRO A N 1
ATOM 548 C CA . PRO A 1 72 ? -14.040 -8.857 -2.491 1.00 63.59 72 PRO A CA 1
ATOM 549 C C . PRO A 1 72 ? -13.902 -7.745 -1.443 1.00 63.59 72 PRO A C 1
ATOM 551 O O . PRO A 1 72 ? -14.260 -7.936 -0.285 1.00 63.59 72 PRO A O 1
ATOM 554 N N . GLY A 1 73 ? -13.375 -6.588 -1.848 1.00 59.69 73 GLY A N 1
ATOM 555 C CA . GLY A 1 73 ? -13.135 -5.452 -0.951 1.00 59.69 73 GLY A CA 1
ATOM 556 C C . GLY A 1 73 ? -11.781 -5.440 -0.227 1.00 59.69 73 GLY A C 1
ATOM 557 O O . GLY A 1 73 ? -11.490 -4.447 0.427 1.00 59.69 73 GLY A O 1
ATOM 558 N N . ALA A 1 74 ? -10.919 -6.457 -0.384 1.00 55.28 74 ALA A N 1
ATOM 559 C CA . ALA A 1 74 ? -9.582 -6.488 0.240 1.00 55.28 74 ALA A CA 1
ATOM 560 C C . ALA A 1 74 ? -8.645 -5.337 -0.195 1.00 55.28 74 ALA A C 1
ATOM 562 O O . ALA A 1 74 ? -7.659 -5.044 0.472 1.00 55.28 74 ALA A O 1
ATOM 563 N N . GLY A 1 75 ? -8.931 -4.689 -1.328 1.00 65.44 75 GLY A N 1
ATOM 564 C CA . GLY A 1 75 ? -8.105 -3.606 -1.856 1.00 65.44 75 GLY A CA 1
ATOM 565 C C . GLY A 1 75 ? -6.679 -4.057 -2.192 1.00 65.44 75 GLY A C 1
ATOM 566 O O . GLY A 1 75 ? -6.469 -5.189 -2.628 1.00 65.44 75 GLY A O 1
ATOM 567 N N . ALA A 1 76 ? -5.708 -3.163 -2.008 1.00 68.50 76 ALA A N 1
ATOM 568 C CA . ALA A 1 76 ? -4.280 -3.473 -2.075 1.00 68.50 76 ALA A CA 1
ATOM 569 C C . ALA A 1 76 ? -3.796 -4.012 -0.719 1.00 68.50 76 ALA A C 1
ATOM 571 O O . ALA A 1 76 ? -3.267 -3.257 0.101 1.00 68.50 76 ALA A O 1
ATOM 572 N N . TRP A 1 77 ? -4.054 -5.297 -0.468 1.00 62.47 77 TRP A N 1
ATOM 573 C CA . TRP A 1 77 ? -3.721 -5.966 0.793 1.00 62.47 77 TRP A CA 1
ATOM 574 C C . TRP A 1 77 ? -2.224 -6.292 0.909 1.00 62.47 77 TRP A C 1
ATOM 576 O O . TRP A 1 77 ? -1.492 -6.356 -0.084 1.00 62.47 77 TRP A O 1
ATOM 586 N N . HIS A 1 78 ? -1.789 -6.508 2.148 1.00 72.31 78 HIS A N 1
ATOM 587 C CA . HIS A 1 78 ? -0.394 -6.702 2.530 1.00 72.31 78 HIS A CA 1
ATOM 588 C C . HIS A 1 78 ? 0.291 -7.875 1.812 1.00 72.31 78 HIS A C 1
ATOM 590 O O . HIS A 1 78 ? -0.241 -8.981 1.806 1.00 72.31 78 HIS A O 1
ATOM 596 N N . SER A 1 79 ? 1.501 -7.667 1.281 1.00 74.44 79 SER A N 1
ATOM 597 C CA . SER A 1 79 ? 2.266 -8.659 0.498 1.00 74.44 79 SER A CA 1
ATOM 598 C C . SER A 1 79 ? 1.639 -9.060 -0.854 1.00 74.44 79 SER A C 1
ATOM 600 O O . SER A 1 79 ? 2.113 -9.998 -1.502 1.00 74.44 79 SER A O 1
ATOM 602 N N . SER A 1 80 ? 0.591 -8.369 -1.328 1.00 70.94 80 SER A N 1
ATOM 603 C CA . SER A 1 80 ? 0.001 -8.641 -2.653 1.00 70.94 80 SER A CA 1
ATOM 604 C C . SER A 1 80 ? 0.924 -8.263 -3.820 1.00 70.94 80 SER A C 1
ATOM 606 O O . SER A 1 80 ? 0.797 -8.819 -4.911 1.00 70.94 80 SER A O 1
ATOM 608 N N . GLU A 1 81 ? 1.900 -7.383 -3.589 1.00 74.81 81 GLU A N 1
ATOM 609 C CA . GLU A 1 81 ? 2.915 -6.979 -4.563 1.00 74.81 81 GLU A CA 1
ATOM 610 C C . GLU A 1 81 ? 3.949 -8.074 -4.862 1.00 74.81 81 GLU A C 1
ATOM 612 O O . GLU A 1 81 ? 4.582 -8.034 -5.917 1.00 74.81 81 GLU A O 1
ATOM 617 N N . LEU A 1 82 ? 4.109 -9.082 -3.992 1.00 79.00 82 LEU A N 1
ATOM 618 C CA . LEU A 1 82 ? 5.096 -10.153 -4.188 1.00 79.00 82 LEU A CA 1
ATOM 619 C C . LEU A 1 82 ? 4.867 -10.928 -5.497 1.00 79.00 82 LEU A C 1
ATOM 621 O O . LEU A 1 82 ? 5.830 -11.344 -6.144 1.00 79.00 82 LEU A O 1
ATOM 625 N N . PHE A 1 83 ? 3.610 -11.091 -5.920 1.00 80.31 83 PHE A N 1
ATOM 626 C CA . PHE A 1 83 ? 3.273 -11.754 -7.183 1.00 80.31 83 PHE A CA 1
ATOM 627 C C . PHE A 1 83 ? 3.759 -10.962 -8.403 1.00 80.31 83 PHE A C 1
ATOM 629 O O . PHE A 1 83 ? 4.276 -11.560 -9.349 1.00 80.31 83 PHE A O 1
ATOM 636 N N . GLU A 1 84 ? 3.665 -9.631 -8.353 1.00 82.75 84 GLU A N 1
ATOM 637 C CA . GLU A 1 84 ? 4.169 -8.719 -9.385 1.00 82.75 84 GLU A CA 1
ATOM 638 C C . GLU A 1 84 ? 5.701 -8.667 -9.372 1.00 82.75 84 GLU A C 1
ATOM 640 O O . GLU A 1 84 ? 6.346 -8.867 -10.406 1.00 82.75 84 GLU A O 1
ATOM 645 N N . VAL A 1 85 ? 6.291 -8.483 -8.185 1.00 86.00 85 VAL A N 1
ATOM 646 C CA . VAL A 1 85 ? 7.744 -8.417 -7.958 1.00 86.00 85 VAL A CA 1
ATOM 647 C C . VAL A 1 85 ? 8.455 -9.668 -8.471 1.00 86.00 85 VAL A C 1
ATOM 649 O O . VAL A 1 85 ? 9.463 -9.551 -9.165 1.00 86.00 85 VAL A O 1
ATOM 652 N N . PHE A 1 86 ? 7.934 -10.863 -8.180 1.00 87.56 86 PHE A N 1
ATOM 653 C CA . PHE A 1 86 ? 8.545 -12.126 -8.612 1.00 87.56 86 PHE A CA 1
ATOM 654 C C . PHE A 1 86 ? 7.966 -12.692 -9.920 1.00 87.56 86 PHE A C 1
ATOM 656 O O . PHE A 1 86 ? 8.470 -13.693 -10.431 1.00 87.56 86 PHE A O 1
ATOM 663 N N . GLY A 1 87 ? 6.924 -12.073 -10.486 1.00 86.25 87 GLY A N 1
ATOM 664 C CA . GLY A 1 87 ? 6.295 -12.515 -11.736 1.00 86.25 87 GLY A CA 1
ATOM 665 C C . GLY A 1 87 ? 5.606 -13.881 -11.640 1.00 86.25 87 GLY A C 1
ATOM 666 O O . GLY A 1 87 ? 5.564 -14.617 -12.637 1.00 86.25 87 GLY A O 1
ATOM 667 N N . THR A 1 88 ? 5.119 -14.214 -10.439 1.00 86.69 88 THR A N 1
ATOM 668 C CA . THR A 1 88 ? 4.496 -15.493 -10.047 1.00 86.69 88 THR A CA 1
ATOM 669 C C . THR A 1 88 ? 2.963 -15.465 -10.081 1.00 86.69 88 THR A C 1
ATOM 671 O O . THR A 1 88 ? 2.326 -16.472 -9.772 1.00 86.69 88 THR A O 1
ATOM 674 N N . PHE A 1 89 ? 2.365 -14.343 -10.492 1.00 80.00 89 PHE A N 1
ATOM 675 C CA . PHE A 1 89 ? 0.938 -14.213 -10.795 1.00 80.00 89 PHE A CA 1
ATOM 676 C C . PHE A 1 89 ? 0.481 -15.190 -11.904 1.00 80.00 89 PHE A C 1
ATOM 678 O O . PHE A 1 89 ? 1.274 -15.675 -12.723 1.00 80.00 89 PHE A O 1
ATOM 685 N N . ASN A 1 90 ? -0.820 -15.498 -11.960 1.00 81.25 90 ASN A N 1
ATOM 686 C CA . ASN A 1 90 ? -1.356 -16.456 -12.932 1.00 81.25 90 ASN A CA 1
ATOM 687 C C . ASN A 1 90 ? -1.465 -15.845 -14.340 1.00 81.25 90 ASN A C 1
ATOM 689 O O . ASN A 1 90 ? -2.509 -15.332 -14.742 1.00 81.25 90 ASN A O 1
ATOM 693 N N . ARG A 1 91 ? -0.407 -16.012 -15.138 1.00 79.62 91 ARG A N 1
ATOM 694 C CA . ARG A 1 91 ? -0.305 -15.528 -16.529 1.00 79.62 91 ARG A CA 1
ATOM 695 C C . ARG A 1 91 ? -1.430 -15.969 -17.476 1.00 79.62 91 ARG A C 1
ATOM 697 O O . ARG A 1 91 ? -1.578 -15.357 -18.526 1.00 79.62 91 ARG A O 1
ATOM 704 N N . SER A 1 92 ? -2.196 -17.016 -17.153 1.00 83.50 92 SER A N 1
ATOM 705 C CA . SER A 1 92 ? -3.336 -17.453 -17.982 1.00 83.50 92 SER A CA 1
ATOM 706 C C . SER A 1 92 ? -4.606 -16.621 -17.774 1.00 83.50 92 SER A C 1
ATOM 708 O O . SER A 1 92 ? -5.459 -16.584 -18.658 1.00 83.50 92 SER A O 1
ATOM 710 N N . THR A 1 93 ? -4.725 -15.949 -16.626 1.00 81.44 93 THR A N 1
ATOM 711 C CA . THR A 1 93 ? -5.865 -15.093 -16.255 1.00 81.44 93 THR A CA 1
ATOM 712 C C . THR A 1 93 ? -5.480 -13.624 -16.092 1.00 81.44 93 THR A C 1
ATOM 714 O O . THR A 1 93 ? -6.358 -12.787 -15.905 1.00 81.44 93 THR A O 1
ATOM 717 N N . ALA A 1 94 ? -4.182 -13.325 -16.138 1.00 79.19 94 ALA A N 1
ATOM 718 C CA . ALA A 1 94 ? -3.637 -11.996 -15.932 1.00 79.19 94 ALA A CA 1
ATOM 719 C C . ALA A 1 94 ? -4.102 -10.996 -16.990 1.00 79.19 94 ALA A C 1
ATOM 721 O O . ALA A 1 94 ? -4.217 -11.317 -18.178 1.00 79.19 94 ALA A O 1
ATOM 722 N N . THR A 1 95 ? -4.290 -9.747 -16.577 1.00 84.25 95 THR A N 1
ATOM 723 C CA . THR A 1 95 ? -4.521 -8.661 -17.534 1.00 84.25 95 THR A CA 1
ATOM 724 C C . THR A 1 95 ? -3.219 -8.255 -18.236 1.00 84.25 95 THR A C 1
ATOM 726 O O . THR A 1 95 ? -2.117 -8.444 -17.721 1.00 84.25 95 THR A O 1
ATOM 729 N N . ALA A 1 96 ? -3.322 -7.625 -19.411 1.00 85.25 96 ALA A N 1
ATOM 730 C CA . ALA A 1 96 ? -2.149 -7.047 -20.075 1.00 85.25 96 ALA A CA 1
ATOM 731 C C . ALA A 1 96 ? -1.476 -5.948 -19.224 1.00 85.25 96 ALA A C 1
ATOM 733 O O . ALA A 1 96 ? -0.262 -5.769 -19.301 1.00 85.25 96 ALA A O 1
ATOM 734 N N . ALA A 1 97 ? -2.254 -5.238 -18.397 1.00 82.56 97 ALA A N 1
ATOM 735 C CA . ALA A 1 97 ? -1.750 -4.215 -17.487 1.00 82.56 97 ALA A CA 1
ATOM 736 C C . ALA A 1 97 ? -0.936 -4.826 -16.333 1.00 82.56 97 ALA A C 1
ATOM 738 O O . ALA A 1 97 ? 0.172 -4.374 -16.084 1.00 82.56 97 ALA A O 1
ATOM 739 N N . GLU A 1 98 ? -1.439 -5.892 -15.708 1.00 79.44 98 GLU A N 1
ATOM 740 C CA . GLU A 1 98 ? -0.765 -6.698 -14.672 1.00 79.44 98 GLU A CA 1
ATOM 741 C C . GLU A 1 98 ? 0.561 -7.276 -15.193 1.00 79.44 98 GLU A C 1
ATOM 743 O O . GLU A 1 98 ? 1.629 -6.993 -14.660 1.00 79.44 98 GLU A O 1
ATOM 748 N N . ALA A 1 99 ? 0.544 -7.944 -16.352 1.00 88.06 99 ALA A N 1
ATOM 749 C CA . ALA A 1 99 ? 1.772 -8.455 -16.966 1.00 88.06 99 ALA A CA 1
ATOM 750 C C . ALA A 1 99 ? 2.801 -7.351 -17.303 1.00 88.06 99 ALA A C 1
ATOM 752 O O . ALA A 1 99 ? 4.010 -7.591 -17.240 1.00 88.06 99 ALA A O 1
ATOM 753 N N . THR A 1 100 ? 2.336 -6.143 -17.646 1.00 89.00 100 THR A N 1
ATOM 754 C CA . THR A 1 100 ? 3.204 -4.973 -17.869 1.00 89.00 100 THR A CA 1
ATOM 755 C C . THR A 1 100 ? 3.751 -4.427 -16.548 1.00 89.00 100 THR A C 1
ATOM 757 O O . THR A 1 100 ? 4.942 -4.122 -16.466 1.00 89.00 100 THR A O 1
ATOM 760 N N . LEU A 1 101 ? 2.916 -4.358 -15.507 1.00 86.75 101 LEU A N 1
ATOM 761 C CA . LEU A 1 101 ? 3.292 -3.898 -14.174 1.00 86.75 101 LEU A CA 1
ATOM 762 C C . LEU A 1 101 ? 4.383 -4.788 -13.578 1.00 86.75 101 LEU A C 1
ATOM 764 O O . LEU A 1 101 ? 5.424 -4.258 -13.203 1.00 86.75 101 LEU A O 1
ATOM 768 N N . SER A 1 102 ? 4.222 -6.114 -13.584 1.00 88.25 102 SER A N 1
ATOM 769 C CA . SER A 1 102 ? 5.257 -7.054 -13.133 1.00 88.25 102 SER A CA 1
ATOM 770 C C . SER A 1 102 ? 6.610 -6.837 -13.832 1.00 88.25 102 SER A C 1
ATOM 772 O O . SER A 1 102 ? 7.655 -6.789 -13.177 1.00 88.25 102 SER A O 1
ATOM 774 N N . GLY A 1 103 ? 6.611 -6.635 -15.155 1.00 92.06 103 GLY A N 1
ATOM 775 C CA . GLY A 1 103 ? 7.835 -6.344 -15.913 1.00 92.06 103 GLY A CA 1
ATOM 776 C C . GLY A 1 103 ? 8.479 -5.007 -15.526 1.00 92.06 103 GLY A C 1
ATOM 777 O O . GLY A 1 103 ? 9.702 -4.922 -15.363 1.00 92.06 103 GLY A O 1
ATOM 778 N N . THR A 1 104 ? 7.664 -3.970 -15.320 1.00 91.56 104 THR A N 1
ATOM 779 C CA . THR A 1 104 ? 8.112 -2.662 -14.821 1.00 91.56 104 THR A CA 1
ATOM 780 C C . THR A 1 104 ? 8.675 -2.771 -13.400 1.00 91.56 104 THR A C 1
ATOM 782 O O . THR A 1 104 ? 9.766 -2.269 -13.145 1.00 91.56 104 THR A O 1
ATOM 785 N N . MET A 1 105 ? 7.997 -3.490 -12.503 1.00 89.88 105 MET A N 1
ATOM 786 C CA . MET A 1 105 ? 8.395 -3.744 -11.113 1.00 89.88 105 MET A CA 1
ATOM 787 C C . MET A 1 105 ? 9.750 -4.448 -11.012 1.00 89.88 105 MET A C 1
ATOM 789 O O . MET A 1 105 ? 10.640 -3.998 -10.290 1.00 89.88 105 MET A O 1
ATOM 793 N N . GLN A 1 106 ? 9.943 -5.517 -11.787 1.00 93.25 106 GLN A N 1
ATOM 794 C CA . GLN A 1 106 ? 11.217 -6.235 -11.860 1.00 93.25 106 GLN A CA 1
ATOM 795 C C . GLN A 1 106 ? 12.338 -5.353 -12.410 1.00 93.25 106 GLN A C 1
ATOM 797 O O . GLN A 1 106 ? 13.453 -5.381 -11.891 1.00 93.25 106 GLN A O 1
ATOM 802 N N . THR A 1 107 ? 12.048 -4.542 -13.431 1.00 93.19 107 THR A N 1
ATOM 803 C CA . THR A 1 107 ? 13.016 -3.602 -14.016 1.00 93.19 107 THR A CA 1
ATOM 804 C C . THR A 1 107 ? 13.443 -2.544 -13.001 1.00 93.19 107 THR A C 1
ATOM 806 O O . THR A 1 107 ? 14.634 -2.296 -12.834 1.00 93.19 107 THR A O 1
ATOM 809 N N . LEU A 1 108 ? 12.478 -1.968 -12.287 1.00 91.56 108 LEU A N 1
ATOM 810 C CA . LEU A 1 108 ? 12.665 -0.954 -11.255 1.00 91.56 108 LEU A CA 1
ATOM 811 C C . LEU A 1 108 ? 13.544 -1.483 -10.115 1.00 91.56 108 LEU A C 1
ATOM 813 O O . LEU A 1 108 ? 14.571 -0.884 -9.795 1.00 91.56 108 LEU A O 1
ATOM 817 N N . ILE A 1 109 ? 13.194 -2.646 -9.558 1.00 91.25 109 ILE A N 1
ATOM 818 C CA . ILE A 1 109 ? 13.966 -3.296 -8.490 1.00 91.25 109 ILE A CA 1
ATOM 819 C C . ILE A 1 109 ? 15.369 -3.671 -8.985 1.00 91.25 109 ILE A C 1
ATOM 821 O O . ILE A 1 109 ? 16.356 -3.417 -8.297 1.00 91.25 109 ILE A O 1
ATOM 825 N N . ALA A 1 110 ? 15.494 -4.208 -10.203 1.00 93.62 110 ALA A N 1
ATOM 826 C CA . ALA A 1 110 ? 16.794 -4.528 -10.786 1.00 93.62 110 ALA A CA 1
ATOM 827 C C . ALA A 1 110 ? 17.661 -3.284 -11.036 1.00 93.62 110 ALA A C 1
ATOM 829 O O . ALA A 1 110 ? 18.883 -3.385 -10.956 1.00 93.62 110 ALA A O 1
ATOM 830 N N . ASN A 1 111 ? 17.072 -2.128 -11.347 1.00 94.00 111 ASN A N 1
ATOM 831 C CA . ASN A 1 111 ? 17.804 -0.871 -11.496 1.00 94.00 111 ASN A CA 1
ATOM 832 C C . ASN A 1 111 ? 18.276 -0.345 -10.136 1.00 94.00 111 ASN A C 1
ATOM 834 O O . ASN A 1 111 ? 19.462 -0.061 -9.998 1.00 94.00 111 ASN A O 1
ATOM 838 N N . PHE A 1 112 ? 17.406 -0.338 -9.121 1.00 91.25 112 PHE A N 1
ATOM 839 C CA . PHE A 1 112 ? 17.776 0.034 -7.750 1.00 91.25 112 PHE A CA 1
ATOM 840 C C . PHE A 1 112 ? 18.903 -0.845 -7.179 1.00 91.25 112 PHE A C 1
ATOM 842 O O . PHE A 1 112 ? 19.823 -0.344 -6.542 1.00 91.25 112 PHE A O 1
ATOM 849 N N . ILE A 1 113 ? 18.879 -2.157 -7.445 1.00 92.50 113 ILE A N 1
ATOM 850 C CA . ILE A 1 113 ? 19.941 -3.085 -7.015 1.00 92.50 113 ILE A CA 1
ATOM 851 C C . ILE A 1 113 ? 21.276 -2.804 -7.728 1.00 92.50 113 ILE A C 1
ATOM 853 O O . ILE A 1 113 ? 22.334 -2.994 -7.129 1.00 92.50 113 ILE A O 1
ATOM 857 N N . LYS A 1 114 ? 21.253 -2.375 -9.000 1.00 93.44 114 LYS A N 1
ATOM 858 C CA . LYS A 1 114 ? 22.470 -2.046 -9.769 1.00 93.44 114 LYS A CA 1
ATOM 859 C C . LYS A 1 114 ? 23.078 -0.710 -9.347 1.00 93.44 114 LYS A C 1
ATOM 861 O O . LYS A 1 114 ? 24.299 -0.615 -9.269 1.00 93.44 114 LYS A O 1
ATOM 866 N N . ASP A 1 115 ? 22.241 0.298 -9.117 1.00 92.12 115 ASP A N 1
ATOM 867 C CA . ASP A 1 115 ? 22.647 1.626 -8.661 1.00 92.12 115 ASP A CA 1
ATOM 868 C C . ASP A 1 115 ? 21.566 2.231 -7.739 1.00 92.12 115 ASP A C 1
ATOM 870 O O . ASP A 1 115 ? 20.604 2.832 -8.222 1.00 92.12 115 ASP A O 1
ATOM 874 N N . PRO A 1 116 ? 21.712 2.107 -6.405 1.00 86.00 116 PRO A N 1
ATOM 875 C CA . PRO A 1 116 ? 20.754 2.648 -5.438 1.00 86.00 116 PRO A CA 1
ATOM 876 C C . PRO A 1 116 ? 20.884 4.169 -5.235 1.00 86.00 116 PRO A C 1
ATOM 878 O O . PRO A 1 116 ? 20.212 4.737 -4.370 1.00 86.00 116 PRO A O 1
ATOM 881 N N . MET A 1 117 ? 21.782 4.837 -5.971 1.00 85.00 117 MET A N 1
ATOM 882 C CA . MET A 1 117 ? 21.967 6.291 -5.940 1.00 85.00 117 MET A CA 1
ATOM 883 C C . MET A 1 117 ? 21.381 6.990 -7.176 1.00 85.00 117 MET A C 1
ATOM 885 O O . MET A 1 117 ? 21.182 8.206 -7.127 1.00 85.00 117 MET A O 1
ATOM 889 N N . ALA A 1 118 ? 21.078 6.245 -8.241 1.00 86.12 118 ALA A N 1
ATOM 890 C CA . ALA A 1 118 ? 20.322 6.709 -9.401 1.00 86.12 118 ALA A CA 1
ATOM 891 C C . ALA A 1 118 ? 18.799 6.575 -9.195 1.00 86.12 118 ALA A C 1
ATOM 893 O O . ALA A 1 118 ? 18.33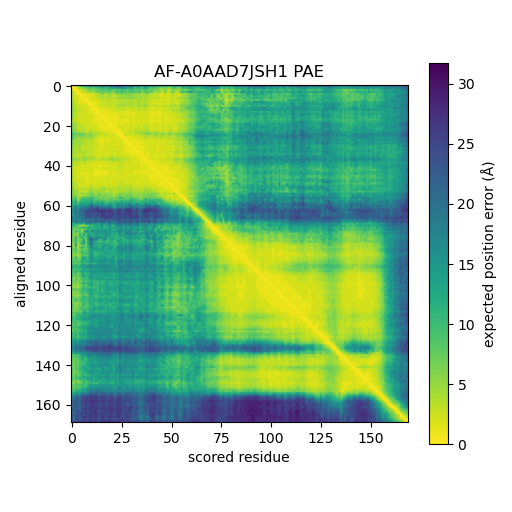2 5.844 -8.321 1.00 86.12 118 ALA A O 1
ATOM 894 N N . GLU A 1 119 ? 18.007 7.259 -10.028 1.00 86.38 119 GLU A N 1
ATOM 895 C CA . GLU A 1 119 ? 16.560 7.013 -10.097 1.00 86.38 119 GLU A CA 1
ATOM 896 C C . GLU A 1 119 ? 16.308 5.623 -10.722 1.00 86.38 119 GLU A C 1
ATOM 898 O O . GLU A 1 119 ? 16.774 5.369 -11.838 1.00 86.38 119 GLU A O 1
ATOM 903 N N . PRO A 1 120 ? 15.577 4.702 -10.060 1.00 89.81 120 PRO A N 1
ATOM 904 C CA . PRO A 1 120 ? 15.356 3.352 -10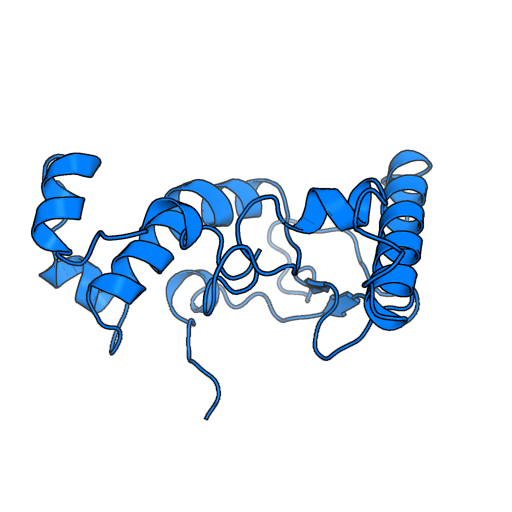.590 1.00 89.81 120 PRO A CA 1
ATOM 905 C C . PRO A 1 120 ? 14.425 3.336 -11.815 1.00 89.81 120 PRO A C 1
ATOM 907 O O . PRO A 1 120 ? 14.508 2.434 -12.656 1.00 89.81 120 PRO A O 1
ATOM 910 N N . VAL A 1 121 ? 13.560 4.348 -11.918 1.00 89.56 121 VAL A N 1
ATOM 911 C CA . VAL A 1 121 ? 12.690 4.693 -13.050 1.00 89.56 121 VAL A CA 1
ATOM 912 C C . VAL A 1 121 ? 12.544 6.222 -13.109 1.00 89.56 121 VAL A C 1
ATOM 914 O O . VAL A 1 121 ? 12.691 6.867 -12.069 1.00 89.56 121 VAL A O 1
ATOM 917 N N . PRO A 1 122 ? 12.244 6.818 -14.281 1.00 87.94 122 PRO A N 1
ATOM 918 C CA . PRO A 1 122 ? 12.068 8.263 -14.408 1.00 87.94 122 PRO A CA 1
ATOM 919 C C . PRO A 1 122 ? 11.049 8.839 -13.421 1.00 87.94 122 PRO A C 1
ATOM 921 O O . PRO A 1 122 ? 9.953 8.295 -13.270 1.00 87.94 122 PRO A O 1
ATOM 924 N N . ASN A 1 123 ? 11.378 9.991 -12.835 1.00 79.69 123 ASN A N 1
ATOM 925 C CA . ASN A 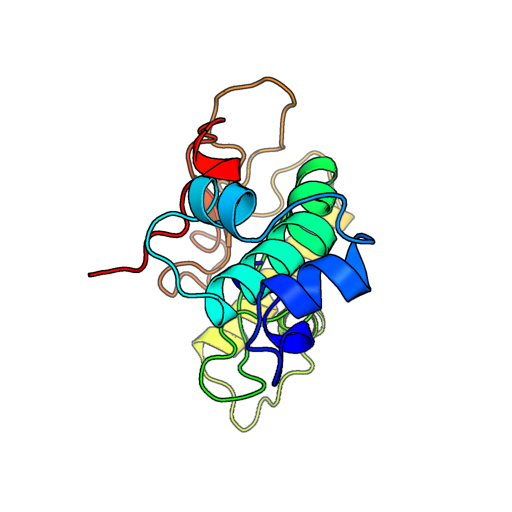1 123 ? 10.529 10.723 -11.888 1.00 79.69 123 ASN A CA 1
ATOM 926 C C . ASN A 1 123 ? 10.332 10.019 -10.531 1.00 79.69 123 ASN A C 1
ATOM 928 O O . ASN A 1 123 ? 9.420 10.390 -9.790 1.00 79.69 123 ASN A O 1
ATOM 932 N N . TRP A 1 124 ? 11.188 9.051 -10.172 1.00 82.50 124 TRP A N 1
ATOM 933 C CA . TRP A 1 124 ? 11.308 8.578 -8.789 1.00 82.50 124 TRP A CA 1
ATOM 934 C C . TRP A 1 124 ? 12.578 9.147 -8.138 1.00 82.50 124 TRP A C 1
ATOM 936 O O . TRP A 1 124 ? 13.614 8.475 -8.111 1.00 82.50 124 TRP A O 1
ATOM 946 N N . PRO A 1 125 ? 12.523 10.379 -7.597 1.00 75.56 125 PRO A N 1
ATOM 947 C CA . PRO A 1 125 ? 13.662 10.973 -6.918 1.00 75.56 125 PRO A CA 1
ATOM 948 C C . PRO A 1 125 ? 13.951 10.248 -5.601 1.00 75.56 125 PRO A C 1
ATOM 950 O O . PRO A 1 125 ? 13.056 9.744 -4.918 1.00 75.56 125 PRO A O 1
ATOM 953 N N . LYS A 1 126 ? 15.222 10.263 -5.197 1.00 76.88 126 LYS A N 1
ATOM 954 C CA . LYS A 1 126 ? 15.661 9.766 -3.892 1.00 76.88 126 LYS A CA 1
ATOM 955 C C . LYS A 1 126 ? 14.948 10.501 -2.747 1.00 76.88 126 LYS A C 1
ATOM 957 O O . LYS A 1 126 ? 14.914 11.731 -2.724 1.00 76.88 126 LYS A O 1
ATOM 962 N N . TYR A 1 127 ? 14.468 9.753 -1.751 1.00 73.94 127 TYR A N 1
ATOM 963 C CA . TYR A 1 127 ? 13.932 10.324 -0.513 1.00 73.94 127 TYR A CA 1
ATOM 964 C C . TYR A 1 127 ? 14.997 11.117 0.262 1.00 73.94 127 TYR A C 1
ATOM 966 O O . TYR A 1 127 ? 16.128 10.654 0.447 1.00 73.94 127 TYR A O 1
ATOM 974 N N . VAL A 1 128 ? 14.626 12.308 0.740 1.00 69.44 128 VAL A N 1
ATOM 975 C CA . VAL A 1 128 ? 15.492 13.195 1.530 1.00 69.44 128 VAL A CA 1
ATOM 976 C C . VAL A 1 128 ? 14.757 13.601 2.803 1.00 69.44 128 VAL A C 1
ATOM 978 O O . VAL A 1 128 ? 13.767 14.326 2.755 1.00 69.44 128 VAL A O 1
ATOM 981 N N . LEU A 1 129 ? 15.271 13.151 3.948 1.00 62.91 129 LEU A N 1
ATOM 982 C CA . LEU A 1 129 ? 14.696 13.438 5.261 1.00 62.91 129 LEU A CA 1
ATOM 983 C C . LEU A 1 129 ? 14.619 14.954 5.520 1.00 62.91 129 LEU A C 1
ATOM 985 O O . LEU A 1 129 ? 15.606 15.669 5.348 1.00 62.91 129 LEU A O 1
ATOM 989 N N . GLY A 1 130 ? 13.452 15.431 5.959 1.00 60.09 130 GLY A N 1
ATOM 990 C CA . GLY A 1 130 ? 13.215 16.843 6.284 1.00 60.09 130 GLY A CA 1
ATOM 991 C C . GLY A 1 130 ? 13.055 17.777 5.076 1.00 60.09 130 GLY A C 1
ATOM 992 O O . GLY A 1 130 ? 12.904 18.982 5.265 1.00 60.09 130 GLY A O 1
ATOM 993 N N . ASN A 1 131 ? 13.069 17.249 3.850 1.00 61.94 131 ASN A N 1
ATOM 994 C CA . ASN A 1 131 ? 12.756 18.009 2.644 1.00 61.94 131 ASN A CA 1
ATOM 995 C C . ASN A 1 131 ? 11.243 17.952 2.365 1.00 61.94 131 ASN A C 1
ATOM 997 O O . ASN A 1 131 ? 10.656 16.874 2.383 1.00 61.94 131 ASN A O 1
ATOM 1001 N N . THR A 1 132 ? 10.616 19.097 2.085 1.00 57.25 132 THR A N 1
ATOM 1002 C CA . THR A 1 132 ? 9.171 19.207 1.807 1.00 57.25 132 THR A CA 1
ATOM 1003 C C . THR A 1 132 ? 8.801 18.942 0.344 1.00 57.25 132 THR A C 1
ATOM 1005 O O . THR A 1 132 ? 7.635 19.067 -0.024 1.00 57.25 132 THR A O 1
ATOM 1008 N N . THR A 1 133 ? 9.764 18.605 -0.522 1.00 58.56 133 THR A N 1
ATOM 1009 C CA . THR A 1 133 ? 9.472 18.198 -1.906 1.00 58.56 133 THR A CA 1
ATOM 1010 C C . THR A 1 133 ? 8.849 16.806 -1.991 1.00 58.56 133 THR A C 1
ATOM 1012 O O . THR A 1 133 ? 9.115 15.941 -1.156 1.00 58.56 133 THR A O 1
ATOM 1015 N N . THR A 1 134 ? 8.099 16.583 -3.072 1.00 62.47 134 THR A N 1
ATOM 1016 C CA . THR A 1 134 ? 7.334 15.379 -3.443 1.00 62.47 134 THR A CA 1
ATOM 1017 C C . THR A 1 134 ? 8.194 14.117 -3.641 1.00 62.47 134 THR A C 1
ATOM 1019 O O . THR A 1 134 ? 8.339 13.603 -4.749 1.00 62.47 134 THR A O 1
ATOM 1022 N N . THR A 1 135 ? 8.819 13.643 -2.566 1.00 62.53 135 THR A N 1
ATOM 1023 C CA . THR A 1 135 ? 9.608 12.399 -2.521 1.00 62.53 135 THR A CA 1
ATOM 1024 C C . THR A 1 135 ? 8.761 11.181 -2.156 1.00 62.53 135 THR A C 1
ATOM 1026 O O . THR A 1 135 ? 9.187 10.049 -2.375 1.00 62.53 135 THR A O 1
ATOM 1029 N N . LEU A 1 136 ? 7.548 11.409 -1.642 1.00 69.62 136 LEU A N 1
ATOM 1030 C CA . LEU A 1 136 ? 6.493 10.405 -1.614 1.00 69.62 136 LEU A CA 1
ATOM 1031 C C . LEU A 1 136 ? 5.929 10.221 -3.023 1.00 69.62 136 LEU A C 1
ATOM 1033 O O . LEU A 1 136 ? 5.774 11.179 -3.786 1.00 69.62 136 LEU A O 1
ATOM 1037 N N . VAL A 1 137 ? 5.603 8.976 -3.356 1.00 73.31 137 VAL A N 1
ATOM 1038 C CA . VAL A 1 137 ? 5.085 8.598 -4.669 1.00 73.31 137 VAL A CA 1
ATOM 1039 C C . VAL A 1 137 ? 3.966 7.573 -4.528 1.00 73.31 137 VAL A C 1
ATOM 1041 O O . VAL A 1 137 ? 4.006 6.707 -3.655 1.00 73.31 137 VAL A O 1
ATOM 1044 N N . MET A 1 138 ? 2.981 7.642 -5.418 1.00 76.06 138 MET A N 1
ATOM 1045 C CA . MET A 1 138 ? 2.041 6.551 -5.648 1.00 76.06 138 MET A CA 1
ATOM 1046 C C . MET A 1 138 ? 2.572 5.681 -6.784 1.00 76.06 138 MET A C 1
ATOM 1048 O O . MET A 1 138 ? 2.876 6.185 -7.869 1.00 76.06 138 MET A O 1
ATOM 1052 N N . LEU A 1 139 ? 2.662 4.379 -6.532 1.00 77.94 139 LEU A N 1
ATOM 1053 C CA . LEU A 1 139 ? 3.088 3.380 -7.507 1.00 77.94 139 LEU A CA 1
ATOM 1054 C C . LEU A 1 139 ? 1.876 2.712 -8.153 1.00 77.94 139 LEU A C 1
ATOM 1056 O O . LEU A 1 139 ? 0.897 2.411 -7.476 1.00 77.94 139 LEU A O 1
ATOM 1060 N N . ALA A 1 140 ? 1.945 2.503 -9.468 1.00 78.44 140 ALA A N 1
ATOM 1061 C CA . ALA A 1 140 ? 0.888 1.902 -10.291 1.00 78.44 140 ALA A CA 1
ATOM 1062 C C . ALA A 1 140 ? -0.475 2.642 -10.300 1.00 78.44 140 ALA A C 1
ATOM 1064 O O . ALA A 1 140 ? -1.489 2.100 -10.751 1.00 78.44 140 ALA A O 1
ATOM 1065 N N . TYR A 1 141 ? -0.513 3.894 -9.831 1.00 77.44 141 TYR A N 1
ATOM 1066 C CA . TYR A 1 141 ? -1.754 4.650 -9.645 1.00 77.44 141 TYR A CA 1
ATOM 1067 C C . TYR A 1 141 ? -2.506 4.912 -10.959 1.00 77.44 141 TYR A C 1
ATOM 1069 O O . TYR A 1 141 ? -1.904 5.156 -12.003 1.00 77.44 141 TYR A O 1
ATOM 1077 N N . SER A 1 142 ? -3.842 4.886 -10.905 1.00 77.94 142 SER A N 1
ATOM 1078 C CA . SER A 1 142 ? -4.736 5.185 -12.038 1.00 77.94 142 SER A CA 1
ATOM 1079 C C . SER A 1 142 ? -4.445 4.385 -13.330 1.00 77.94 142 SER A C 1
ATOM 1081 O O . SER A 1 142 ? -4.744 4.847 -14.433 1.00 77.94 142 SER A O 1
ATOM 1083 N N . GLY A 1 143 ? -3.883 3.175 -13.213 1.00 74.94 143 GLY A N 1
ATOM 1084 C CA . GLY A 1 143 ? -3.547 2.318 -14.358 1.00 74.94 143 GLY A CA 1
ATOM 1085 C C . GLY A 1 143 ? -2.186 2.609 -15.003 1.00 74.94 143 GLY A C 1
ATOM 1086 O O . GLY A 1 143 ? -1.891 2.081 -16.078 1.00 74.94 143 GLY A O 1
ATOM 1087 N N . ASN A 1 144 ? -1.340 3.421 -14.367 1.00 82.44 144 ASN A N 1
ATOM 1088 C CA . ASN A 1 144 ? 0.013 3.705 -14.833 1.00 82.44 144 ASN A CA 1
ATOM 1089 C C . ASN A 1 144 ? 0.944 2.499 -14.617 1.00 82.44 144 ASN A C 1
ATOM 1091 O O . ASN A 1 144 ? 1.523 2.344 -13.550 1.00 82.44 144 ASN A O 1
ATOM 1095 N N . VAL A 1 145 ? 1.110 1.637 -15.622 1.00 85.19 145 VAL A N 1
ATOM 1096 C CA . VAL A 1 145 ? 1.888 0.384 -15.489 1.00 85.19 145 VAL A CA 1
ATOM 1097 C C . VAL A 1 145 ? 3.244 0.379 -16.207 1.00 85.19 145 VAL A C 1
ATOM 1099 O O . VAL A 1 145 ? 3.974 -0.608 -16.118 1.00 85.19 145 VAL A O 1
ATOM 1102 N N . VAL A 1 146 ? 3.611 1.451 -16.920 1.00 90.38 146 VAL A N 1
ATOM 1103 C CA . VAL A 1 146 ? 4.865 1.528 -17.696 1.00 90.38 146 VAL A CA 1
ATOM 1104 C C . VAL A 1 146 ? 5.906 2.406 -17.007 1.00 90.38 146 VAL A C 1
ATOM 1106 O O . VAL A 1 146 ? 5.571 3.402 -16.376 1.00 90.38 146 VAL A O 1
ATOM 1109 N N . ALA A 1 147 ? 7.192 2.084 -17.164 1.00 89.44 147 ALA A N 1
ATOM 1110 C CA . ALA A 1 147 ? 8.287 2.750 -16.446 1.00 89.44 147 ALA A CA 1
ATOM 1111 C C . ALA A 1 147 ? 8.299 4.294 -16.531 1.00 89.44 147 ALA A C 1
ATOM 1113 O O . ALA A 1 147 ? 8.779 4.941 -15.611 1.00 89.44 147 ALA A O 1
ATOM 1114 N N . SER A 1 148 ? 7.762 4.897 -17.598 1.00 90.81 148 SER A N 1
ATOM 1115 C CA . SER A 1 148 ? 7.687 6.357 -17.758 1.00 90.81 148 SER A CA 1
ATOM 1116 C C . SER A 1 148 ? 6.576 7.048 -16.956 1.00 90.81 148 SER A C 1
ATOM 1118 O O . SER A 1 148 ? 6.588 8.274 -16.881 1.00 90.81 148 SER A O 1
ATOM 1120 N N . ASN A 1 149 ? 5.597 6.309 -16.417 1.00 88.38 149 ASN A N 1
ATOM 1121 C CA . ASN A 1 149 ? 4.481 6.871 -15.639 1.00 88.38 149 ASN A CA 1
ATOM 1122 C C . ASN A 1 149 ? 4.108 6.086 -14.369 1.00 88.38 149 ASN A C 1
ATOM 1124 O O . ASN A 1 149 ? 3.273 6.567 -13.608 1.00 88.38 149 ASN A O 1
ATOM 1128 N N . VAL A 1 150 ? 4.709 4.912 -14.123 1.00 85.94 150 VAL A N 1
ATOM 1129 C CA . VAL A 1 150 ? 4.405 4.024 -12.979 1.00 85.94 150 VAL A CA 1
ATOM 1130 C C . VAL A 1 150 ? 4.545 4.701 -11.614 1.00 85.94 150 VAL A C 1
ATOM 1132 O O . VAL A 1 150 ? 3.981 4.227 -10.633 1.00 85.94 150 VAL A O 1
ATOM 1135 N N . VAL A 1 151 ? 5.267 5.819 -11.566 1.00 85.81 151 VAL A N 1
ATOM 1136 C CA . VAL A 1 151 ? 5.476 6.665 -10.396 1.00 85.81 151 VAL A CA 1
ATOM 1137 C C . VAL A 1 151 ? 4.745 7.988 -10.596 1.00 85.81 151 VAL A C 1
ATOM 1139 O O . VAL A 1 151 ? 5.045 8.734 -11.529 1.00 85.81 151 VAL A O 1
ATOM 1142 N N . GLN A 1 152 ? 3.817 8.300 -9.693 1.00 82.19 152 GLN A N 1
ATOM 1143 C CA . GLN A 1 152 ? 3.205 9.623 -9.585 1.00 82.19 152 GLN A CA 1
ATOM 1144 C C . GLN A 1 152 ? 3.630 10.271 -8.267 1.00 82.19 152 GLN A C 1
ATOM 1146 O O . GLN A 1 152 ? 3.273 9.792 -7.194 1.00 82.19 152 GLN A O 1
ATOM 1151 N N . ALA A 1 153 ? 4.372 11.373 -8.344 1.00 77.19 153 ALA A N 1
ATOM 1152 C CA . ALA A 1 153 ? 4.792 12.134 -7.174 1.00 77.19 153 ALA A CA 1
ATOM 1153 C C . ALA A 1 153 ? 3.589 12.729 -6.414 1.00 77.19 153 ALA A C 1
ATOM 1155 O O . ALA A 1 153 ? 2.622 13.185 -7.032 1.00 77.19 153 ALA A O 1
ATOM 1156 N N . VAL A 1 154 ? 3.659 12.736 -5.081 1.00 72.31 154 VAL A N 1
ATOM 1157 C CA . VAL A 1 154 ? 2.650 13.337 -4.192 1.00 72.31 154 VAL A CA 1
ATOM 1158 C C . VAL A 1 154 ? 3.309 14.206 -3.122 1.00 72.31 154 VAL A C 1
ATOM 1160 O O . VAL A 1 154 ? 4.455 13.980 -2.729 1.00 72.31 154 VAL A O 1
ATOM 1163 N N . GLU A 1 155 ? 2.600 15.237 -2.664 1.00 64.81 155 GLU A N 1
ATOM 1164 C CA . GLU A 1 155 ? 3.087 16.124 -1.605 1.00 64.81 155 GLU A CA 1
ATOM 1165 C C . GLU A 1 155 ? 3.074 15.419 -0.245 1.00 64.81 155 GLU A C 1
ATOM 1167 O O . GLU A 1 155 ? 2.084 14.806 0.155 1.00 64.81 155 GLU A O 1
ATOM 1172 N N . SER A 1 156 ? 4.183 15.537 0.485 1.00 53.53 156 SER A N 1
ATOM 1173 C CA . SER A 1 156 ? 4.284 15.106 1.876 1.00 53.53 156 SER A CA 1
ATOM 1174 C C . SER A 1 156 ? 3.636 16.149 2.789 1.00 53.53 156 SER A C 1
ATOM 1176 O O . SER A 1 156 ? 4.315 17.040 3.303 1.00 53.53 156 SER A O 1
ATOM 1178 N N . ASP A 1 157 ? 2.322 16.058 2.981 1.00 50.03 157 ASP A N 1
ATOM 1179 C CA . ASP A 1 157 ? 1.624 16.852 3.995 1.00 50.03 157 ASP A CA 1
ATOM 1180 C C . ASP A 1 157 ? 1.759 16.159 5.375 1.00 50.03 157 ASP A C 1
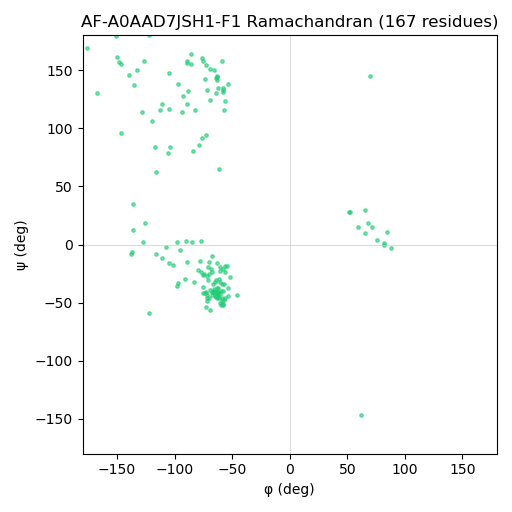ATOM 1182 O O . ASP A 1 157 ? 1.251 15.046 5.556 1.00 50.03 157 ASP A O 1
ATOM 1186 N N . PRO A 1 158 ? 2.431 16.796 6.360 1.00 41.41 158 PRO A N 1
ATOM 1187 C CA . PRO A 1 158 ? 2.722 16.204 7.668 1.00 41.41 158 PRO A CA 1
ATOM 1188 C C . PRO A 1 158 ? 1.482 15.974 8.549 1.00 41.41 158 PRO A C 1
ATOM 1190 O O . PRO A 1 158 ? 1.597 15.324 9.585 1.00 41.41 158 PRO A O 1
ATOM 1193 N N . ILE A 1 159 ? 0.311 16.495 8.167 1.00 36.28 159 ILE A N 1
ATOM 1194 C CA . ILE A 1 159 ? -0.976 16.216 8.827 1.00 36.28 159 ILE A CA 1
ATOM 1195 C C . ILE A 1 159 ? -1.736 15.112 8.071 1.00 36.28 159 ILE A C 1
ATOM 1197 O O . ILE A 1 159 ? -2.410 14.285 8.680 1.00 36.28 159 ILE A O 1
ATOM 1201 N N . THR A 1 160 ? -1.591 15.044 6.745 1.00 40.34 160 THR A N 1
ATOM 1202 C CA . THR A 1 160 ? -2.231 14.024 5.893 1.00 40.34 160 THR A CA 1
ATOM 1203 C C . THR A 1 160 ? -1.748 12.601 6.195 1.00 40.34 160 THR A C 1
ATOM 1205 O O . THR A 1 160 ? -2.570 11.687 6.121 1.00 40.34 160 THR A O 1
ATOM 1208 N N . LEU A 1 161 ? -0.495 12.425 6.642 1.00 36.94 161 LEU A N 1
ATOM 1209 C CA . LEU A 1 161 ? 0.052 11.142 7.130 1.00 36.94 161 LEU A CA 1
ATOM 1210 C C . LEU A 1 161 ? -0.761 10.519 8.287 1.00 36.94 161 LEU A C 1
ATOM 1212 O O . LEU A 1 161 ? -0.709 9.315 8.495 1.00 36.94 161 LEU A O 1
ATOM 1216 N N . LEU A 1 162 ? -1.508 11.338 9.040 1.00 32.59 162 LEU A N 1
ATOM 1217 C CA . LEU A 1 162 ? -2.331 10.908 10.177 1.00 32.59 162 LEU A CA 1
ATOM 1218 C C . LEU A 1 162 ? -3.847 11.023 9.931 1.00 32.59 162 LEU A C 1
ATOM 1220 O O . LEU A 1 162 ? -4.611 10.559 10.770 1.00 32.59 162 LEU A O 1
ATOM 1224 N N . VAL A 1 163 ? -4.306 11.693 8.858 1.00 31.66 163 VAL A N 1
ATOM 1225 C CA . VAL A 1 163 ? -5.702 12.200 8.790 1.00 31.66 163 VAL A CA 1
ATOM 1226 C C . VAL A 1 163 ? -6.424 12.005 7.440 1.00 31.66 163 VAL A C 1
ATOM 1228 O O . VAL A 1 163 ? -7.632 12.231 7.374 1.00 31.66 163 VAL A O 1
ATOM 1231 N N . LYS A 1 164 ? -5.782 11.558 6.345 1.00 31.69 164 LYS A N 1
ATOM 1232 C CA . LYS A 1 164 ? -6.495 11.371 5.054 1.00 31.69 164 LYS A CA 1
ATOM 1233 C C . LYS A 1 164 ? -6.548 9.938 4.535 1.00 31.69 164 LYS A C 1
ATOM 1235 O O . LYS A 1 164 ? -5.885 9.571 3.570 1.00 31.69 164 LYS A O 1
ATOM 1240 N N . VAL A 1 165 ? -7.540 9.219 5.052 1.00 32.75 165 VAL A N 1
ATOM 1241 C CA . VAL A 1 165 ? -8.304 8.246 4.261 1.00 32.75 165 VAL A CA 1
ATOM 1242 C C . VAL A 1 165 ? -9.681 8.845 3.974 1.00 32.75 165 VAL A C 1
ATOM 1244 O O . VAL A 1 165 ? -10.670 8.544 4.636 1.00 32.75 165 VAL A O 1
ATOM 1247 N N . SER A 1 166 ? -9.748 9.753 2.997 1.00 26.30 166 SER A N 1
ATOM 1248 C CA . SER A 1 166 ? -11.032 10.150 2.410 1.00 26.30 166 SER A CA 1
ATOM 1249 C C . SER A 1 166 ? -11.342 9.214 1.239 1.00 26.30 166 SER A C 1
ATOM 1251 O O . SER A 1 166 ? -10.534 9.153 0.310 1.00 26.30 166 SER A O 1
ATOM 1253 N N . PRO A 1 167 ? -12.469 8.480 1.247 1.00 27.52 167 PRO A N 1
ATOM 1254 C CA . PRO A 1 167 ? -12.871 7.693 0.089 1.00 27.52 167 PRO A CA 1
ATOM 1255 C C . PRO A 1 167 ? -13.205 8.622 -1.094 1.00 27.52 167 PRO A C 1
ATOM 1257 O O . PRO A 1 167 ? -13.648 9.754 -0.871 1.00 27.52 167 PRO A O 1
ATOM 1260 N N . PRO A 1 168 ? -13.015 8.173 -2.348 1.00 31.09 168 PRO A N 1
ATOM 1261 C CA . PRO A 1 168 ? -13.486 8.918 -3.509 1.00 31.09 168 PRO A CA 1
ATOM 1262 C C . PRO A 1 168 ? -15.019 9.015 -3.503 1.00 31.09 168 PRO A C 1
ATOM 1264 O O . PRO A 1 168 ? -15.706 8.072 -3.107 1.00 31.09 168 PRO A O 1
ATOM 1267 N N . SER A 1 169 ? -15.524 10.167 -3.950 1.00 34.53 169 SER A N 1
ATOM 1268 C CA . SER A 1 169 ? -16.947 10.467 -4.176 1.00 34.53 169 SER A CA 1
ATOM 1269 C C . SER A 1 169 ? -17.512 9.766 -5.406 1.00 34.53 169 SER A C 1
ATOM 1271 O O . SER A 1 169 ? -16.818 9.861 -6.446 1.00 34.53 169 SER A O 1
#

Nearest PDB structures (foldseek):
  6ez2-assembly1_A  TM=7.094E-01  e=1.791E-03  Homo sapiens
  2ha7-assembly1_B  TM=5.562E-01  e=1.135E-01  Mus musculus

Organism: NCBI:txid230809

Foldseek 3Di:
DPFALLVVLVPPQDQQVVCCVPVVPPDGPVRLCVLAPPDHSSVSSRVCCCQVVPNVVCVVVDDDADDDDPDVPSGRYDPRCVCLCVVVPDPVPDDPLSNLQSVLNVQLVVQCVVPVQDRSAPPQDDDDPPDQFQNDWYACPPSQRHRNRRTDTDTDDVSCSRHDPDDDD

pLDDT: mean 74.96, std 18.04, range [26.3, 95.25]

Solvent-accessible surface area (backbone atoms only — not comparable to full-atom values): 9659 Å² total; per-residue (Å²): 78,85,24,36,11,41,79,76,34,71,93,55,64,53,43,54,62,50,31,38,75,74,53,75,49,78,56,52,50,70,62,50,46,70,55,48,70,93,59,52,46,43,56,47,50,20,48,49,42,19,40,70,73,44,45,58,58,30,62,78,69,63,74,49,50,58,66,46,73,91,48,95,86,31,51,23,27,63,76,37,45,52,33,34,54,70,63,69,53,61,76,92,77,53,49,75,59,54,60,40,29,19,53,34,45,40,48,30,53,54,33,31,74,74,38,77,86,54,61,40,38,63,77,45,62,79,74,56,91,94,54,77,61,53,48,44,48,42,41,50,54,99,75,25,33,46,55,83,49,22,44,41,65,36,77,65,49,89,61,50,82,68,61,65,88,74,78,86,131